Protein AF-A0A258JLI3-F1 (afdb_monomer)

Nearest PDB structures (foldseek):
  2foi-assembly1_C  TM=8.476E-01  e=4.537E-01  Plasmodium falciparum 3D7

Structure (mmCIF, N/CA/C/O backbone):
data_AF-A0A258JLI3-F1
#
_entry.id   AF-A0A258JLI3-F1
#
loop_
_atom_site.group_PDB
_atom_site.id
_atom_site.type_symbol
_atom_site.label_atom_id
_atom_site.label_alt_id
_atom_site.label_comp_id
_atom_site.label_asym_id
_atom_site.label_entity_id
_atom_site.label_seq_id
_atom_site.pdbx_PDB_ins_code
_atom_site.Cartn_x
_atom_site.Cartn_y
_atom_site.Cartn_z
_atom_site.occupancy
_atom_site.B_iso_or_equiv
_atom_site.auth_seq_id
_atom_site.auth_comp_id
_atom_site.auth_asym_id
_atom_site.auth_atom_id
_atom_site.pdbx_PDB_model_num
ATOM 1 N N . MET A 1 1 ? 3.491 -1.831 -14.460 1.00 78.56 1 MET A N 1
ATOM 2 C CA . MET A 1 1 ? 2.374 -1.171 -15.189 1.00 78.56 1 MET A CA 1
ATOM 3 C C . MET A 1 1 ? 2.807 -0.001 -16.087 1.00 78.56 1 MET A C 1
ATOM 5 O O . MET A 1 1 ? 1.981 0.464 -16.861 1.00 78.56 1 MET A O 1
ATOM 9 N N . GLY A 1 2 ? 4.076 0.444 -16.054 1.00 90.19 2 GLY A N 1
ATOM 10 C CA . GLY A 1 2 ? 4.658 1.300 -17.107 1.00 90.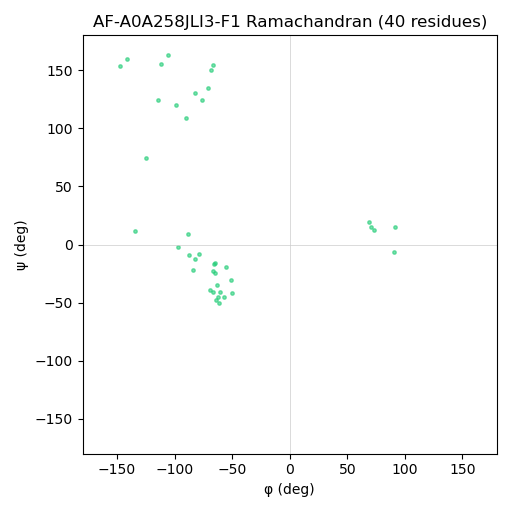19 2 GLY A CA 1
ATOM 11 C C . GLY A 1 2 ? 4.136 2.740 -17.175 1.00 90.19 2 GLY A C 1
ATOM 12 O O . GLY A 1 2 ? 4.356 3.416 -18.173 1.00 90.19 2 GLY A O 1
ATOM 13 N N . ARG A 1 3 ? 3.446 3.211 -16.132 1.00 96.75 3 ARG A N 1
ATOM 14 C CA . ARG A 1 3 ? 2.927 4.578 -16.017 1.00 96.75 3 ARG A CA 1
ATOM 15 C C . ARG A 1 3 ? 3.064 5.085 -14.588 1.00 96.75 3 ARG A C 1
ATOM 17 O O . ARG A 1 3 ? 3.119 4.282 -13.659 1.00 96.75 3 ARG A O 1
ATOM 24 N N . PHE A 1 4 ? 3.033 6.403 -14.422 1.00 97.62 4 PHE A N 1
ATOM 25 C CA . PHE A 1 4 ? 2.831 7.009 -13.111 1.00 97.62 4 PHE A CA 1
ATOM 26 C C . PHE A 1 4 ? 1.411 6.749 -12.596 1.00 97.62 4 PHE A C 1
ATOM 28 O O . PHE A 1 4 ? 0.457 6.615 -13.376 1.00 97.62 4 PHE A O 1
ATOM 35 N N . GLY A 1 5 ? 1.293 6.679 -11.272 1.00 97.19 5 GLY A N 1
ATOM 36 C CA . GLY A 1 5 ? 0.008 6.632 -10.590 1.00 97.19 5 GLY A CA 1
ATOM 37 C C . GLY A 1 5 ? -0.761 7.943 -10.748 1.00 97.19 5 GLY A C 1
ATOM 38 O O . GLY A 1 5 ? -0.177 9.008 -10.955 1.00 97.19 5 GLY A O 1
ATOM 39 N N . GLN A 1 6 ? -2.076 7.847 -10.651 1.00 98.19 6 GLN A N 1
ATOM 40 C CA . GLN A 1 6 ? -2.996 8.962 -10.478 1.00 98.19 6 GLN A CA 1
ATOM 41 C C . GLN A 1 6 ? -3.614 8.869 -9.078 1.00 98.19 6 GLN A C 1
ATOM 43 O O . GLN A 1 6 ? -3.708 7.764 -8.543 1.00 98.19 6 GLN A O 1
ATOM 48 N N . PRO A 1 7 ? -4.076 9.980 -8.479 1.00 98.06 7 PRO A N 1
ATOM 49 C CA . PRO A 1 7 ? -4.697 9.950 -7.153 1.00 98.06 7 PRO A CA 1
ATOM 50 C C . PRO A 1 7 ? -5.803 8.892 -7.016 1.00 98.06 7 PRO A C 1
ATOM 52 O O . PRO A 1 7 ? -5.824 8.150 -6.039 1.00 98.06 7 PRO A O 1
ATOM 55 N N . ASN A 1 8 ? -6.644 8.748 -8.043 1.00 98.19 8 ASN A N 1
ATOM 56 C CA . ASN A 1 8 ? -7.746 7.786 -8.072 1.00 98.19 8 ASN A CA 1
ATOM 57 C C . ASN A 1 8 ? -7.316 6.308 -8.055 1.00 98.19 8 ASN A C 1
ATOM 59 O O . ASN A 1 8 ? -8.132 5.441 -7.752 1.00 98.19 8 ASN A O 1
ATOM 63 N N . ASP A 1 9 ? -6.049 5.989 -8.345 1.00 97.81 9 ASP A N 1
ATOM 64 C CA . ASP A 1 9 ? -5.545 4.616 -8.209 1.00 97.81 9 ASP A CA 1
ATOM 65 C C . ASP A 1 9 ? -5.525 4.157 -6.731 1.00 97.81 9 ASP A C 1
ATOM 67 O O . ASP A 1 9 ? -5.463 2.958 -6.459 1.00 97.81 9 ASP A O 1
ATOM 71 N N . LEU A 1 10 ? -5.605 5.086 -5.766 1.00 98.31 10 LEU A N 1
ATOM 72 C CA . LEU A 1 10 ? -5.659 4.786 -4.330 1.00 98.31 10 LEU A CA 1
ATOM 73 C C . LEU A 1 10 ? -7.073 4.465 -3.825 1.00 98.31 10 LEU A C 1
ATOM 75 O O . LEU A 1 10 ? -7.206 3.810 -2.788 1.00 98.31 10 LEU A O 1
ATOM 79 N N . ASP A 1 11 ? -8.115 4.900 -4.540 1.00 98.44 11 ASP A N 1
ATOM 80 C CA . ASP A 1 11 ? -9.500 4.912 -4.049 1.00 98.44 11 ASP A CA 1
ATOM 81 C C . ASP A 1 11 ? -9.967 3.512 -3.628 1.00 98.44 11 ASP A C 1
ATOM 83 O O . ASP A 1 11 ? -10.517 3.325 -2.544 1.00 98.44 11 ASP A O 1
ATOM 87 N N . SER A 1 12 ? -9.691 2.497 -4.451 1.00 97.44 12 SER A N 1
ATOM 88 C CA . SER A 1 12 ? -10.124 1.120 -4.174 1.00 97.44 12 SER A CA 1
ATOM 89 C C . SER A 1 12 ? -9.430 0.521 -2.949 1.00 97.44 12 SER A C 1
ATOM 91 O O . SER A 1 12 ? -10.082 -0.126 -2.130 1.00 97.44 12 SER A O 1
ATOM 93 N N . THR A 1 13 ? -8.126 0.761 -2.786 1.00 98.25 13 THR A N 1
ATOM 94 C CA . THR A 1 13 ? -7.363 0.271 -1.628 1.00 98.25 13 THR A CA 1
ATOM 95 C C . THR A 1 13 ? -7.784 0.985 -0.348 1.00 98.25 13 THR A C 1
ATOM 97 O O . THR A 1 13 ? -7.917 0.341 0.690 1.00 98.25 13 THR A O 1
ATOM 100 N N . LEU A 1 14 ? -8.047 2.295 -0.414 1.00 98.19 14 LEU A N 1
ATOM 101 C CA . LEU A 1 14 ? -8.580 3.059 0.714 1.00 98.19 14 LEU A CA 1
ATOM 102 C C . LEU A 1 14 ? -9.950 2.524 1.140 1.00 98.19 14 LEU A C 1
ATOM 104 O O . LEU A 1 14 ? -10.156 2.224 2.315 1.00 98.19 14 LEU A O 1
ATOM 108 N N . LEU A 1 15 ? -10.870 2.355 0.187 1.00 98.38 15 LEU A N 1
ATOM 109 C CA . LEU A 1 15 ? -12.199 1.808 0.457 1.00 98.38 15 LEU A CA 1
ATOM 110 C C . LEU A 1 15 ? -12.119 0.395 1.035 1.00 98.38 15 LEU A C 1
ATOM 112 O O . LEU A 1 15 ? -12.844 0.088 1.976 1.00 98.38 15 LEU A O 1
ATOM 116 N N . TRP A 1 16 ? -11.218 -0.446 0.525 1.00 98.31 16 TRP A N 1
ATOM 117 C CA . TRP A 1 16 ? -10.970 -1.774 1.076 1.00 98.31 16 TRP A CA 1
ATOM 118 C C . TRP A 1 16 ? -10.445 -1.719 2.516 1.00 98.31 16 TRP A C 1
ATOM 120 O O . TRP A 1 16 ? -10.968 -2.440 3.362 1.00 98.31 16 TRP A O 1
ATOM 130 N N . LEU A 1 17 ? -9.477 -0.849 2.828 1.00 98.00 17 LEU A N 1
ATOM 131 C CA . LEU A 1 17 ? -8.950 -0.684 4.192 1.00 98.00 17 LEU A CA 1
ATOM 132 C C . LEU A 1 17 ? -10.012 -0.172 5.175 1.00 98.00 17 LEU A C 1
ATOM 134 O O . LEU A 1 17 ? -10.007 -0.561 6.340 1.00 98.00 17 LEU A O 1
ATOM 138 N N . CYS A 1 18 ? -10.927 0.686 4.721 1.00 97.62 18 CYS A N 1
ATOM 139 C CA . CYS A 1 18 ? -12.022 1.205 5.541 1.00 97.62 18 CYS A CA 1
ATOM 140 C C . CYS A 1 18 ? -13.233 0.261 5.631 1.00 97.62 18 CYS A C 1
ATOM 142 O O . CYS A 1 18 ? -14.125 0.498 6.447 1.00 97.62 18 CYS A O 1
ATOM 144 N N . ASN A 1 19 ? -13.304 -0.780 4.798 1.00 98.38 19 ASN A N 1
ATOM 145 C CA . ASN A 1 19 ? -14.440 -1.695 4.765 1.00 98.38 19 ASN A CA 1
ATOM 146 C C . ASN A 1 19 ? -14.461 -2.592 6.028 1.00 98.38 19 ASN A C 1
ATOM 148 O O . ASN A 1 19 ? -13.424 -3.160 6.382 1.00 98.38 19 ASN A O 1
ATOM 152 N N . PRO A 1 20 ? -15.624 -2.783 6.692 1.00 98.19 20 PRO A N 1
ATOM 153 C CA . PRO A 1 20 ? -15.779 -3.716 7.815 1.00 98.19 20 PRO A CA 1
ATOM 154 C C . PRO A 1 20 ? -15.268 -5.141 7.561 1.00 98.19 20 PRO A C 1
ATOM 156 O O . PRO A 1 20 ? -14.803 -5.801 8.494 1.00 98.19 20 PRO A O 1
ATOM 159 N N . ASP A 1 21 ? -15.311 -5.613 6.317 1.00 98.19 21 ASP A N 1
ATOM 160 C CA . ASP A 1 21 ? -14.820 -6.937 5.928 1.00 98.19 21 ASP A CA 1
ATOM 161 C C . ASP A 1 21 ? -13.299 -7.072 6.124 1.00 98.19 21 ASP A C 1
ATOM 163 O O . ASP A 1 21 ? -12.794 -8.164 6.390 1.00 98.19 21 ASP A O 1
ATOM 167 N N . SER A 1 22 ? -12.566 -5.956 6.106 1.00 98.25 22 SER A N 1
ATOM 168 C CA . SER A 1 22 ? -11.116 -5.897 6.326 1.00 98.25 22 SER A CA 1
ATOM 169 C C . SER A 1 22 ? -10.721 -5.758 7.799 1.00 98.25 22 SER A C 1
ATOM 171 O O . SER A 1 22 ? -9.545 -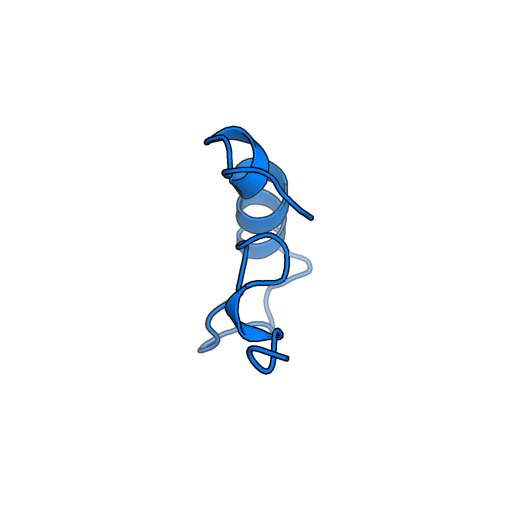5.582 8.100 1.00 98.25 22 SER A O 1
ATOM 173 N N . ARG A 1 23 ? -11.654 -5.882 8.755 1.00 97.88 23 ARG A N 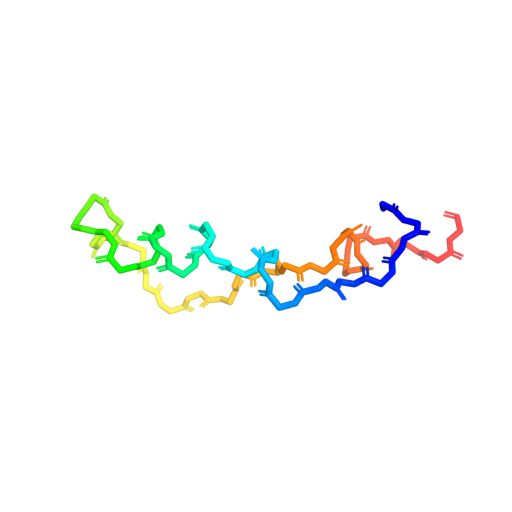1
ATOM 174 C CA . ARG A 1 23 ? -11.420 -5.647 10.201 1.00 97.88 23 ARG A CA 1
ATOM 175 C C . ARG A 1 23 ? -10.281 -6.443 10.852 1.00 97.88 23 ARG A C 1
ATOM 177 O O . ARG A 1 23 ? -9.848 -6.087 11.943 1.00 97.88 23 ARG A O 1
ATOM 184 N N . PHE A 1 24 ? -9.843 -7.545 10.245 1.00 98.25 24 PHE A N 1
ATOM 185 C CA . PHE A 1 24 ? -8.729 -8.357 10.754 1.00 98.25 24 PHE A CA 1
ATOM 186 C C . PHE A 1 24 ? -7.385 -8.034 10.080 1.00 98.25 24 PHE A C 1
ATOM 188 O O . PHE A 1 24 ? -6.354 -8.590 10.447 1.00 98.25 24 PHE A O 1
ATOM 195 N N . VAL A 1 25 ? -7.379 -7.122 9.107 1.00 97.94 25 VAL A N 1
ATOM 196 C CA . VAL A 1 25 ? -6.175 -6.620 8.449 1.00 97.94 25 VAL A CA 1
ATOM 197 C C . VAL A 1 25 ? -5.678 -5.403 9.223 1.00 97.94 25 VAL A C 1
ATOM 199 O O . VAL A 1 25 ? -6.291 -4.340 9.203 1.00 97.94 25 VAL A O 1
ATOM 202 N N . THR A 1 26 ? -4.561 -5.555 9.928 1.00 98.00 26 THR A N 1
ATOM 203 C CA . THR A 1 26 ? -3.954 -4.481 10.722 1.00 98.00 26 THR A CA 1
ATOM 204 C C . THR A 1 26 ? -2.432 -4.608 10.743 1.00 98.00 26 THR A C 1
ATOM 206 O O . THR A 1 26 ? -1.896 -5.700 10.564 1.00 98.00 26 THR A O 1
ATOM 209 N N . GLY A 1 27 ? -1.730 -3.487 10.935 1.00 98.00 27 GLY A N 1
ATOM 210 C CA . GLY A 1 27 ? -0.269 -3.449 11.073 1.00 98.00 27 GLY A CA 1
ATOM 211 C C . GLY A 1 27 ? 0.528 -3.684 9.785 1.00 98.00 27 GLY A C 1
ATOM 212 O O . GLY A 1 27 ? 1.735 -3.902 9.860 1.00 98.00 27 GLY A O 1
ATOM 213 N N . ILE A 1 2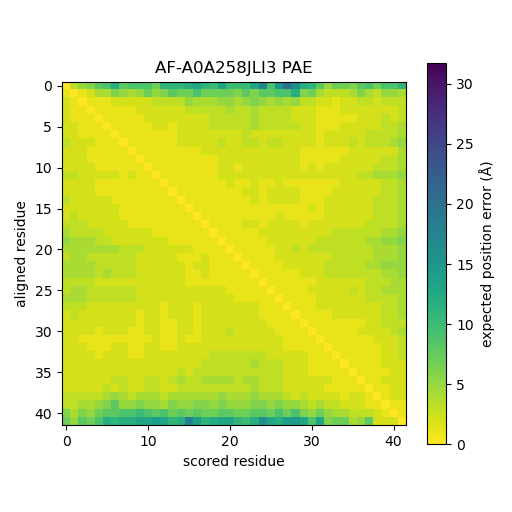8 ? -0.119 -3.644 8.616 1.00 98.06 28 ILE A N 1
ATOM 214 C CA . ILE A 1 28 ? 0.535 -3.841 7.315 1.00 98.06 28 ILE A CA 1
ATOM 215 C C . ILE A 1 28 ? 0.689 -2.531 6.538 1.00 98.06 28 ILE A C 1
ATOM 217 O O . ILE A 1 28 ? -0.020 -1.555 6.780 1.00 98.06 28 ILE A O 1
ATOM 221 N N . VAL A 1 29 ? 1.569 -2.553 5.538 1.00 97.56 29 VAL A N 1
ATOM 222 C CA . VAL A 1 29 ? 1.683 -1.520 4.504 1.00 97.56 29 VAL A 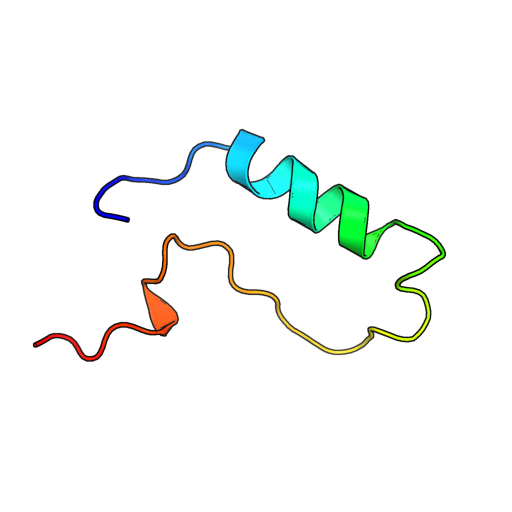CA 1
ATOM 223 C C . VAL A 1 29 ? 1.299 -2.146 3.166 1.00 97.56 29 VAL A C 1
ATOM 225 O O . VAL A 1 29 ? 1.875 -3.158 2.771 1.00 97.56 29 VAL A O 1
ATOM 228 N N . VAL A 1 30 ? 0.325 -1.559 2.471 1.00 97.75 30 VAL A N 1
ATOM 229 C CA . VAL A 1 30 ? -0.143 -2.038 1.162 1.00 97.75 30 VAL A CA 1
ATOM 230 C C . VAL A 1 30 ? 0.507 -1.207 0.065 1.00 97.75 30 VAL A C 1
ATOM 232 O O . VAL A 1 30 ? 0.317 0.007 0.011 1.00 97.75 30 VAL A O 1
ATOM 235 N N . ALA A 1 31 ? 1.262 -1.857 -0.818 1.00 97.62 31 ALA A N 1
ATOM 236 C CA . ALA A 1 31 ? 1.863 -1.197 -1.968 1.00 97.62 31 ALA A CA 1
ATOM 237 C C . ALA A 1 31 ? 0.816 -0.942 -3.064 1.00 97.62 31 ALA A C 1
ATOM 239 O O . ALA A 1 31 ? 0.177 -1.873 -3.552 1.00 97.62 31 ALA A O 1
ATOM 240 N N . VAL A 1 32 ? 0.674 0.320 -3.474 1.00 97.88 32 VAL A N 1
ATOM 241 C CA . VAL A 1 32 ? -0.134 0.742 -4.629 1.00 97.88 32 VAL A CA 1
ATOM 242 C C . VAL A 1 32 ? 0.766 1.551 -5.560 1.00 97.88 32 VAL A C 1
ATOM 244 O O . VAL A 1 32 ? 0.742 2.777 -5.579 1.00 97.88 32 VAL A O 1
ATOM 247 N N . ASP A 1 33 ? 1.645 0.854 -6.273 1.00 97.12 33 ASP A N 1
ATOM 248 C CA . ASP A 1 33 ? 2.793 1.467 -6.957 1.00 97.12 33 ASP A CA 1
ATOM 249 C C . ASP A 1 33 ? 3.000 0.967 -8.398 1.00 97.12 33 ASP A C 1
ATOM 251 O O . ASP A 1 33 ? 4.039 1.194 -9.015 1.00 97.12 33 ASP A O 1
ATOM 255 N N . GLY A 1 34 ? 2.022 0.246 -8.948 1.00 96.62 34 GLY A N 1
ATOM 256 C CA . GLY A 1 34 ? 2.113 -0.316 -10.294 1.00 96.62 34 GLY A CA 1
ATOM 257 C C . GLY A 1 34 ? 3.135 -1.450 -10.452 1.00 96.62 34 GLY A C 1
ATOM 258 O O . GLY A 1 34 ? 3.531 -1.741 -11.593 1.00 96.62 34 GLY A O 1
ATOM 259 N N . GLY A 1 35 ? 3.537 -2.083 -9.343 1.00 96.25 35 GLY A N 1
ATOM 260 C CA . GLY A 1 35 ? 4.489 -3.193 -9.277 1.00 96.25 35 GLY A CA 1
ATOM 261 C C . GLY A 1 35 ? 5.938 -2.754 -9.071 1.00 96.25 35 GLY A C 1
ATOM 262 O O . GLY A 1 35 ? 6.841 -3.550 -9.308 1.00 96.25 35 GLY A O 1
ATOM 263 N N . PHE A 1 36 ? 6.173 -1.502 -8.674 1.00 95.81 36 PHE A N 1
ATOM 264 C CA . PHE A 1 36 ? 7.516 -0.940 -8.542 1.00 95.81 36 PHE A CA 1
ATOM 265 C C . PHE A 1 36 ? 8.338 -1.651 -7.458 1.00 95.81 36 PHE A C 1
ATOM 267 O O . PHE A 1 36 ? 9.454 -2.082 -7.728 1.00 95.81 36 PHE A O 1
ATOM 274 N N . LEU A 1 37 ? 7.773 -1.863 -6.268 1.00 95.94 37 LEU A N 1
ATOM 275 C CA . LEU A 1 37 ? 8.431 -2.574 -5.168 1.00 95.94 37 LEU A CA 1
ATOM 276 C C . LEU A 1 37 ? 8.671 -4.060 -5.460 1.00 95.94 37 LEU A C 1
ATOM 278 O O . LEU A 1 37 ? 9.548 -4.665 -4.851 1.00 95.94 37 LEU A O 1
ATOM 282 N N . ALA A 1 38 ? 7.903 -4.651 -6.375 1.00 96.12 38 ALA A N 1
ATOM 283 C CA . ALA A 1 38 ? 8.066 -6.046 -6.779 1.00 96.12 38 ALA A CA 1
ATOM 284 C C . ALA A 1 38 ? 9.089 -6.232 -7.915 1.00 96.12 38 ALA A C 1
ATOM 286 O O . ALA A 1 38 ? 9.425 -7.366 -8.253 1.00 96.12 38 ALA A O 1
ATOM 287 N N . TYR A 1 39 ? 9.565 -5.148 -8.532 1.00 95.00 39 TYR A N 1
ATOM 288 C CA . TYR A 1 39 ? 10.484 -5.210 -9.663 1.00 95.00 39 TYR A CA 1
ATOM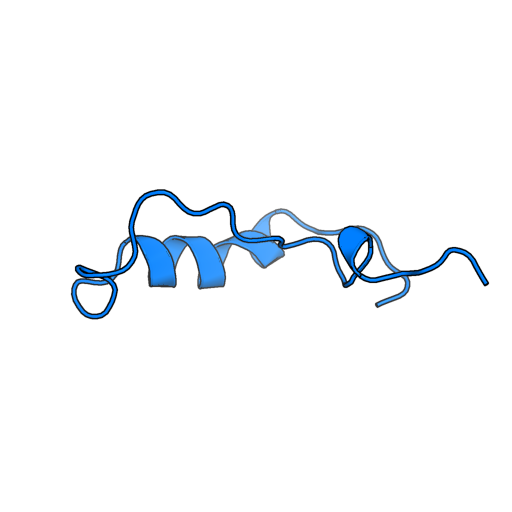 289 C C . TYR A 1 39 ? 11.938 -5.395 -9.202 1.00 95.00 39 TYR A C 1
ATOM 291 O O . TYR A 1 39 ? 12.440 -4.641 -8.373 1.00 95.00 39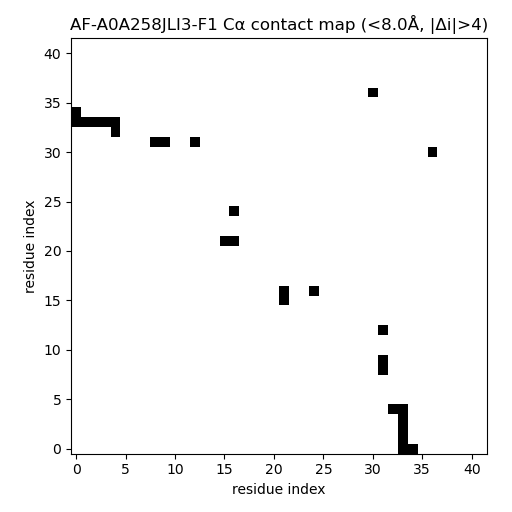 TYR A O 1
ATOM 299 N N . SER A 1 40 ? 12.640 -6.372 -9.785 1.00 93.38 40 SER A N 1
ATOM 300 C CA . SER A 1 40 ? 14.040 -6.696 -9.467 1.00 93.38 40 SER A CA 1
ATOM 301 C C . SER A 1 40 ? 15.073 -5.763 -10.102 1.00 93.38 40 SER A C 1
ATOM 303 O O . SER A 1 40 ? 16.256 -5.875 -9.787 1.00 93.38 40 SER A O 1
ATOM 305 N N . GLY A 1 41 ? 14.666 -4.860 -10.997 1.00 89.94 41 GLY A N 1
ATOM 306 C CA . GLY A 1 41 ? 15.590 -3.958 -11.693 1.00 89.94 41 GLY A CA 1
ATOM 307 C C . GLY A 1 41 ? 16.131 -4.487 -13.025 1.00 89.94 41 GLY A C 1
ATOM 308 O O . GLY A 1 41 ? 16.781 -3.723 -13.737 1.00 89.94 41 GLY A O 1
ATOM 309 N N . VAL A 1 42 ? 15.842 -5.746 -13.372 1.00 82.00 42 VAL A N 1
ATOM 310 C CA . VAL A 1 42 ? 16.303 -6.453 -14.582 1.00 82.00 42 VAL A CA 1
ATOM 311 C C . VAL A 1 42 ? 15.179 -7.228 -15.248 1.00 82.00 42 VAL A C 1
ATOM 313 O O . VAL A 1 42 ? 14.257 -7.649 -14.508 1.00 82.00 42 VAL A O 1
#

Foldseek 3Di:
DPDFDDPCLCVVVVCCCPDPVCVVDDDDDDDSGVCPVVDPPD

Sequence (42 aa):
MGRFG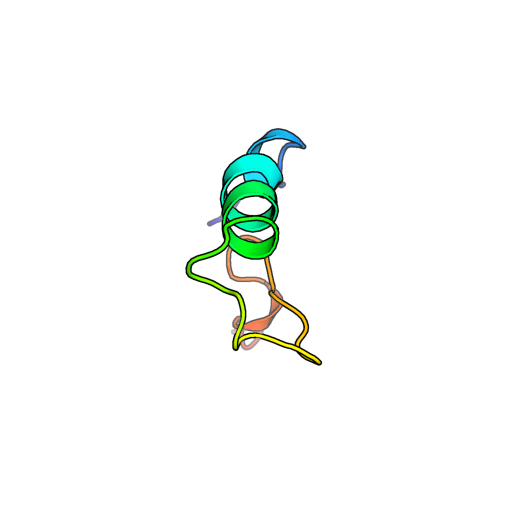QPNDLDSTLLWLCNPDSRFVTGIVVAVDGGFLAYSGV

Radius of gyration: 12.63 Å; Cα contacts (8 Å, |Δi|>4): 14; chains: 1; bounding box: 32×18×28 Å

Solvent-accessible surface area (backbone atoms only — not comparable to full-atom values): 3032 Å² total; per-residue (Å²): 105,96,65,83,86,55,80,74,73,48,50,65,60,52,52,47,67,71,33,77,90,34,73,86,70,73,98,76,83,83,88,87,63,57,58,56,92,76,53,86,88,122

Secondary structure (DSSP, 8-state):
--S---GGGGHHHHHHHHSGGGTT--S-----STTSTT----

pLDDT: mean 96.32, std 4.07, range [78.56, 98.44]

Mean pre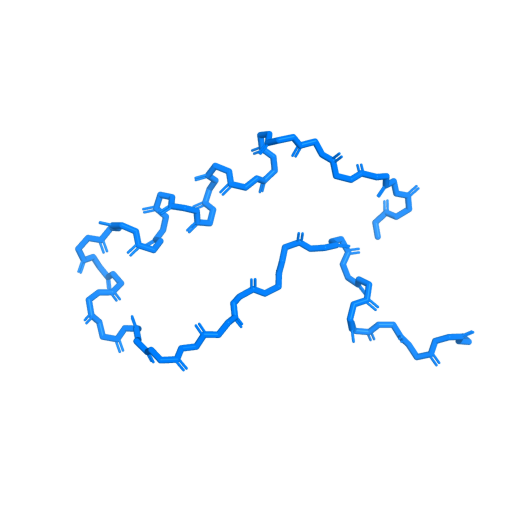dicted aligned error: 2.6 Å